Protein AF-A0A5K0YXI6-F1 (afdb_monomer_lite)

Foldseek 3Di:
DWDADPPDDWDWDWDPVCPDPPDTDIDTPRDTTDDDDPDDDDDD

pLDDT: mean 91.44, std 6.13, range [74.88, 96.88]

Secondary structure (DSSP, 8-state):
--B--TT---EEEEPTT--STT---EEEE---BSS---------

Organism: NCBI:txid210225

InterPro domains:
  IPR007117 Expansin, cellulose-binding-like domain [PF01357] (11-44)
  IPR036749 Expansin, cellulose-binding-like domain superfamily [G3DSA:2.60.40.760] (2-44)

Structure (mmCIF, N/CA/C/O backbone):
data_AF-A0A5K0YXI6-F1
#
_entry.id   AF-A0A5K0YXI6-F1
#
loop_
_atom_site.group_PDB
_atom_site.id
_atom_site.type_symbol
_atom_site.label_atom_id
_atom_site.label_alt_id
_atom_site.label_comp_id
_atom_site.label_asym_id
_atom_site.label_entity_id
_atom_site.label_seq_id
_atom_site.pdbx_PDB_ins_code
_atom_site.Cartn_x
_atom_site.Cartn_y
_atom_site.Cartn_z
_atom_site.occupancy
_atom_site.B_iso_or_equiv
_atom_site.auth_seq_id
_atom_site.auth_comp_id
_atom_site.auth_asym_id
_atom_site.auth_atom_id
_atom_site.pdbx_PDB_model_num
ATOM 1 N N . VAL A 1 1 ? 2.585 -2.771 -19.853 1.00 87.69 1 VAL A N 1
ATOM 2 C CA . VAL A 1 1 ? 3.741 -1.979 -19.361 1.00 87.69 1 VAL A CA 1
ATOM 3 C C . VAL A 1 1 ? 3.746 -2.084 -17.845 1.00 87.69 1 VAL A C 1
ATOM 5 O O . VAL A 1 1 ? 2.667 -2.027 -17.276 1.00 87.69 1 VAL A O 1
ATOM 8 N N . SER A 1 2 ? 4.894 -2.327 -17.205 1.00 92.69 2 SER A N 1
ATOM 9 C CA . SER A 1 2 ? 4.979 -2.408 -15.736 1.00 92.69 2 SER A CA 1
ATOM 10 C C . SER A 1 2 ? 5.057 -1.009 -15.130 1.00 92.69 2 SER A C 1
ATOM 12 O O . SER A 1 2 ? 5.889 -0.215 -15.566 1.00 92.69 2 SER A O 1
ATOM 14 N N . CYS A 1 3 ? 4.256 -0.731 -14.103 1.00 94.31 3 CYS A N 1
ATOM 15 C CA . CYS A 1 3 ? 4.372 0.483 -13.301 1.00 94.31 3 CYS A CA 1
ATOM 16 C C . CYS A 1 3 ? 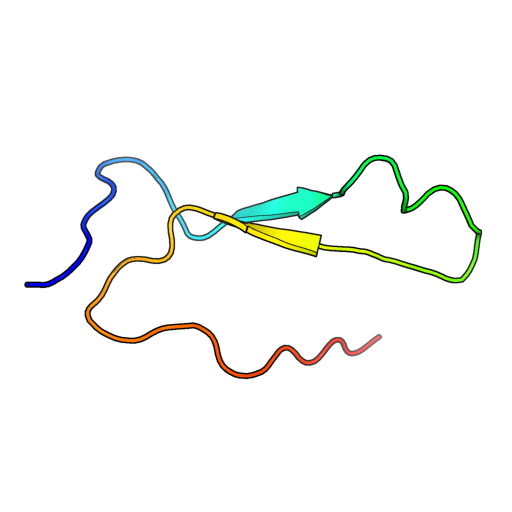5.680 0.454 -12.501 1.00 94.31 3 CYS A C 1
ATOM 18 O O . CYS A 1 3 ? 6.060 -0.589 -11.954 1.00 94.31 3 CYS A O 1
ATOM 20 N N . GLN A 1 4 ? 6.365 1.595 -12.441 1.00 94.94 4 GLN A N 1
ATOM 21 C CA . GLN A 1 4 ? 7.595 1.782 -11.676 1.00 94.94 4 GLN A CA 1
ATOM 22 C C . GLN A 1 4 ? 7.507 3.077 -10.871 1.00 94.94 4 GLN A C 1
ATOM 24 O O . GLN A 1 4 ? 7.133 4.118 -11.406 1.00 94.94 4 GLN A O 1
ATOM 29 N N . TYR A 1 5 ? 7.896 3.004 -9.599 1.00 96.00 5 TYR A N 1
ATOM 30 C CA . TYR A 1 5 ? 7.933 4.136 -8.674 1.00 96.00 5 TYR A CA 1
ATOM 31 C C . TYR A 1 5 ? 9.310 4.179 -7.985 1.00 96.00 5 TYR A C 1
ATOM 33 O O . TYR A 1 5 ? 9.457 3.677 -6.871 1.00 96.00 5 TYR A O 1
ATOM 41 N N . PRO A 1 6 ? 10.360 4.695 -8.654 1.00 95.00 6 PRO A N 1
ATOM 42 C CA . PRO A 1 6 ? 11.718 4.704 -8.110 1.00 95.00 6 PRO A CA 1
ATOM 43 C C . PRO A 1 6 ? 11.796 5.449 -6.773 1.00 95.00 6 PRO A C 1
ATOM 45 O O . PRO A 1 6 ? 11.249 6.539 -6.640 1.00 95.00 6 PRO A O 1
ATOM 48 N N . GLY A 1 7 ? 12.480 4.867 -5.785 1.00 95.88 7 GLY A N 1
ATOM 49 C CA . GLY A 1 7 ? 12.625 5.464 -4.451 1.00 95.88 7 GLY A CA 1
ATOM 50 C C . GLY A 1 7 ? 11.392 5.345 -3.546 1.00 95.88 7 GLY A C 1
ATOM 51 O O . GLY A 1 7 ? 11.447 5.789 -2.402 1.00 95.88 7 GLY A O 1
ATOM 52 N N . HIS A 1 8 ? 10.310 4.717 -4.01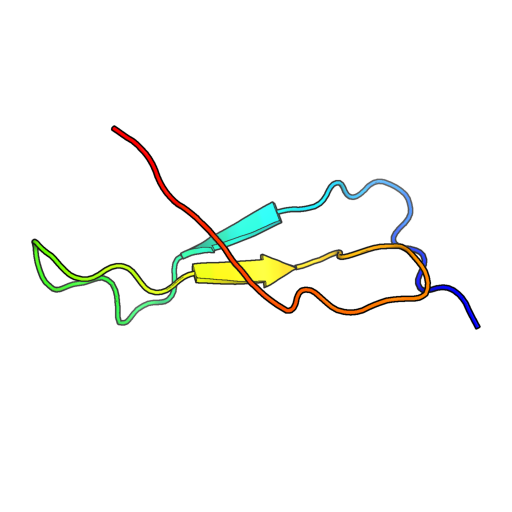6 1.00 95.44 8 HIS A N 1
ATOM 53 C CA . HIS A 1 8 ? 9.096 4.493 -3.238 1.00 95.44 8 HIS A CA 1
ATOM 54 C C . HIS A 1 8 ? 8.828 2.999 -3.047 1.00 95.44 8 HIS A C 1
ATOM 56 O O . HIS A 1 8 ? 8.888 2.210 -3.988 1.00 95.44 8 HIS A O 1
ATOM 62 N N . ASN A 1 9 ? 8.486 2.622 -1.816 1.00 95.94 9 ASN A N 1
ATOM 63 C CA . ASN A 1 9 ? 7.943 1.303 -1.508 1.00 95.94 9 ASN A CA 1
ATOM 64 C C . ASN A 1 9 ? 6.412 1.336 -1.598 1.00 95.94 9 ASN A C 1
ATOM 66 O O . ASN A 1 9 ? 5.813 2.412 -1.561 1.00 95.94 9 ASN A O 1
ATOM 70 N N . LEU A 1 10 ? 5.775 0.162 -1.655 1.00 95.31 10 LEU A N 1
ATOM 71 C CA . LEU A 1 10 ? 4.328 0.052 -1.463 1.00 95.31 10 LEU A CA 1
ATOM 72 C C . LEU A 1 10 ? 3.954 0.669 -0.108 1.00 95.31 10 LEU A C 1
A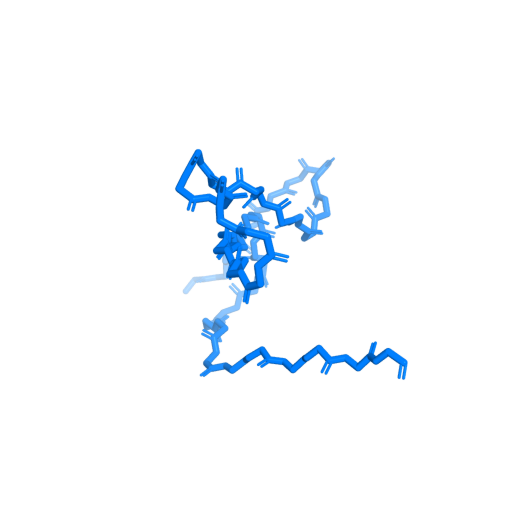TOM 74 O O . LEU A 1 10 ? 4.489 0.276 0.929 1.00 95.31 10 LEU A O 1
ATOM 78 N N . MET A 1 11 ? 3.036 1.629 -0.121 1.00 96.19 11 MET A N 1
ATOM 79 C CA . MET A 1 11 ? 2.578 2.335 1.075 1.00 96.19 11 MET A CA 1
ATOM 80 C C . MET A 1 11 ? 1.055 2.302 1.156 1.00 96.19 11 MET A C 1
ATOM 82 O O . MET A 1 11 ? 0.372 2.170 0.143 1.00 96.19 11 MET A O 1
ATOM 86 N N . PHE A 1 12 ? 0.518 2.474 2.361 1.00 94.81 12 PHE A N 1
ATOM 87 C CA . PHE A 1 12 ? -0.916 2.619 2.590 1.00 94.81 12 PHE A CA 1
ATOM 88 C C . PHE A 1 12 ? -1.203 4.013 3.135 1.00 94.81 12 PHE A C 1
ATOM 90 O O . PHE A 1 12 ? -0.707 4.391 4.196 1.00 94.81 12 PHE A O 1
ATOM 97 N N . LYS A 1 13 ? -2.014 4.782 2.409 1.00 94.81 13 LYS A N 1
ATOM 98 C CA . LYS A 1 13 ? -2.540 6.055 2.893 1.00 94.81 13 LYS A CA 1
ATOM 99 C C . LYS A 1 13 ? -3.813 5.788 3.691 1.00 94.81 13 LYS A C 1
ATOM 101 O O . LYS A 1 13 ? -4.761 5.217 3.153 1.00 94.81 13 LYS A O 1
ATOM 106 N N . VAL A 1 14 ? -3.842 6.224 4.948 1.00 93.06 14 VAL A N 1
ATOM 107 C CA . VAL A 1 14 ? -5.073 6.248 5.749 1.00 93.06 14 VAL A CA 1
ATOM 108 C C . VAL A 1 14 ? -5.947 7.385 5.234 1.00 93.06 14 VAL A C 1
ATOM 110 O O . VAL A 1 14 ? -5.492 8.522 5.105 1.00 93.06 14 VAL A O 1
ATOM 113 N N . THR A 1 15 ? -7.186 7.068 4.878 1.00 88.56 15 THR A N 1
ATOM 114 C CA . THR A 1 15 ? -8.128 8.066 4.362 1.00 88.56 15 THR A CA 1
ATOM 115 C C . THR A 1 15 ? -8.806 8.819 5.504 1.00 88.56 15 THR A C 1
ATOM 117 O O . THR A 1 15 ? -9.005 8.267 6.588 1.00 88.56 15 THR A O 1
ATOM 120 N N . GLU A 1 16 ? -9.203 10.069 5.248 1.00 75.12 16 GLU A N 1
ATOM 121 C CA . GLU A 1 16 ? -9.841 10.960 6.234 1.00 75.12 16 GLU A CA 1
ATOM 122 C C . GLU A 1 16 ? -11.133 10.381 6.833 1.00 75.12 16 GLU A C 1
ATOM 124 O O . GLU A 1 16 ? -11.492 10.701 7.962 1.00 75.12 16 GLU A O 1
ATOM 129 N N . HIS A 1 17 ? -11.802 9.474 6.113 1.00 77.38 17 HIS A N 1
ATOM 130 C CA . HIS A 1 17 ? -13.014 8.793 6.573 1.00 77.38 17 HIS A CA 1
ATOM 131 C C . HIS A 1 17 ? -12.748 7.659 7.586 1.00 77.38 17 HIS A C 1
ATOM 133 O O . HIS A 1 17 ? -13.681 7.024 8.069 1.00 77.38 17 HIS A O 1
ATOM 139 N N . SER A 1 18 ? -11.487 7.400 7.951 1.00 74.88 18 SER A N 1
ATOM 140 C CA . SER A 1 18 ? -11.117 6.445 9.014 1.00 74.88 18 SER A CA 1
ATOM 141 C C . SER A 1 18 ? -11.291 7.045 10.421 1.00 74.88 18 SER A C 1
ATOM 143 O O . SER A 1 18 ? -10.488 6.797 11.316 1.00 74.88 18 SER A O 1
ATOM 145 N N . ASN A 1 19 ? -12.306 7.891 10.616 1.00 77.81 19 ASN A N 1
ATOM 146 C CA . ASN A 1 19 ? -12.591 8.599 11.867 1.00 77.81 19 ASN A CA 1
ATOM 147 C C . ASN A 1 19 ? -13.689 7.920 12.708 1.00 77.81 19 ASN A C 1
ATOM 149 O O . ASN A 1 19 ? -14.137 8.482 13.707 1.00 77.81 19 ASN A O 1
ATOM 153 N N . TYR A 1 20 ? -14.096 6.704 12.331 1.00 83.31 20 TYR A N 1
ATOM 154 C CA . TYR A 1 20 ? -14.991 5.858 13.112 1.00 83.31 20 TYR A CA 1
ATOM 155 C C . TYR A 1 20 ? -14.180 4.753 13.802 1.00 83.31 20 TYR A C 1
ATOM 157 O O . TYR A 1 20 ? -13.396 4.078 13.137 1.00 83.31 20 TYR A O 1
ATOM 165 N N . PRO A 1 21 ? -14.380 4.513 15.110 1.00 83.12 21 PRO A N 1
ATOM 166 C CA . PRO A 1 21 ? -13.475 3.721 15.956 1.00 83.12 21 PRO A CA 1
ATOM 167 C C . PRO A 1 21 ? -13.276 2.255 15.535 1.00 83.12 21 PRO A C 1
ATOM 169 O O . PRO A 1 21 ? -12.369 1.601 16.036 1.00 83.12 21 PRO A O 1
ATOM 172 N N . TYR A 1 22 ? -14.092 1.744 14.611 1.00 86.62 22 TYR A N 1
ATOM 173 C CA . TYR A 1 22 ? -14.033 0.366 14.113 1.00 86.62 22 TYR A CA 1
ATOM 174 C C . TYR A 1 22 ? -14.045 0.274 12.582 1.00 86.62 22 TYR A C 1
ATOM 176 O O . TYR A 1 22 ? -14.323 -0.787 12.027 1.00 86.62 22 TYR A O 1
ATOM 184 N N . TYR A 1 23 ? -13.779 1.380 11.887 1.00 89.25 23 TYR A N 1
ATOM 185 C CA . TYR A 1 23 ? -13.721 1.424 10.431 1.00 89.25 23 TYR A CA 1
ATOM 186 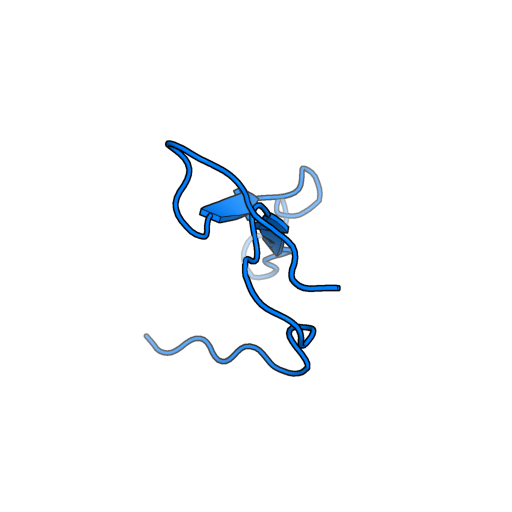C C . TYR A 1 23 ? -12.380 1.990 9.985 1.00 89.25 23 TYR A C 1
ATOM 188 O O . TYR A 1 23 ? -11.965 3.067 10.409 1.00 89.25 23 TYR A O 1
ATOM 196 N N . ILE A 1 24 ? -11.723 1.266 9.087 1.00 90.00 24 ILE A N 1
ATOM 197 C CA . ILE A 1 24 ? -10.465 1.681 8.489 1.00 90.00 24 ILE A CA 1
ATOM 198 C C . ILE A 1 24 ? -10.594 1.638 6.973 1.00 90.00 24 ILE A C 1
ATOM 200 O O . ILE A 1 24 ? -10.984 0.626 6.394 1.00 90.00 24 ILE A O 1
ATOM 204 N N . ALA A 1 25 ? -10.249 2.747 6.330 1.00 92.12 25 ALA A N 1
ATOM 205 C CA . ALA A 1 25 ? -10.196 2.845 4.884 1.00 92.12 25 ALA A CA 1
ATOM 206 C C . ALA A 1 25 ?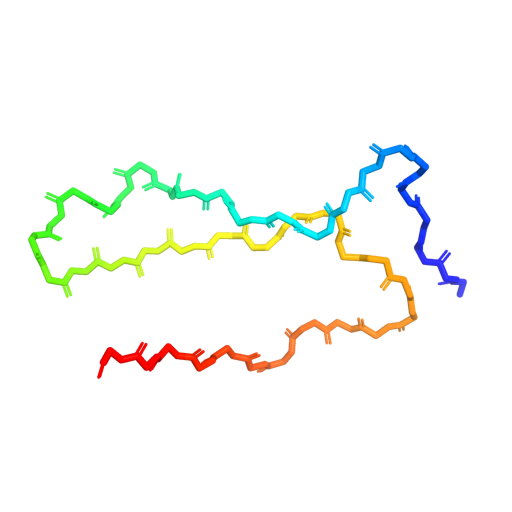 -8.775 3.212 4.456 1.00 92.12 25 ALA A C 1
ATOM 208 O O . ALA A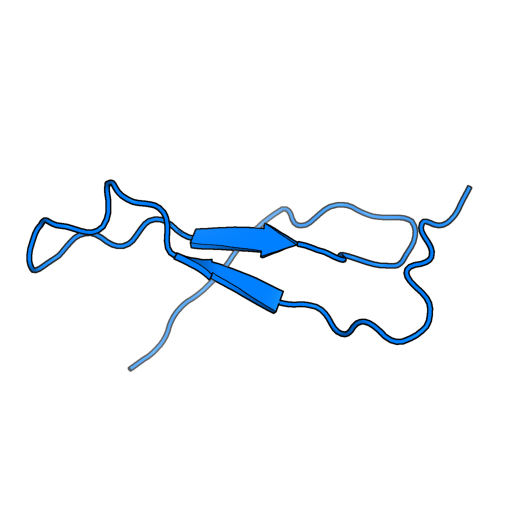 1 25 ? -8.272 4.303 4.749 1.00 92.12 25 ALA A O 1
ATOM 209 N N . LEU A 1 26 ? -8.135 2.272 3.761 1.00 93.00 26 LEU A N 1
ATOM 210 C CA . LEU A 1 26 ? -6.761 2.369 3.283 1.00 93.00 26 LEU A CA 1
ATOM 211 C C . LEU A 1 26 ? -6.734 2.480 1.763 1.00 93.00 26 LEU A C 1
ATOM 213 O O . LEU A 1 26 ? -7.461 1.776 1.064 1.00 93.00 26 LEU A O 1
ATOM 217 N N . THR A 1 27 ? -5.833 3.307 1.249 1.00 94.75 27 THR A N 1
ATOM 218 C CA . THR A 1 27 ? -5.521 3.365 -0.179 1.00 94.75 27 THR A CA 1
ATOM 219 C C . THR A 1 27 ? -4.083 2.903 -0.396 1.00 94.75 27 THR A C 1
ATOM 221 O O . THR A 1 27 ? -3.166 3.590 0.068 1.00 94.75 27 THR A O 1
ATOM 224 N N . PRO A 1 28 ? -3.848 1.763 -1.072 1.00 94.88 28 PRO A N 1
ATOM 225 C CA . PRO A 1 28 ? -2.504 1.385 -1.476 1.00 94.88 28 PRO A CA 1
ATOM 226 C C . PRO A 1 28 ? -1.987 2.368 -2.533 1.00 94.88 28 PRO A C 1
ATOM 228 O O . PRO A 1 28 ? -2.684 2.690 -3.495 1.00 94.88 28 PRO A O 1
ATOM 231 N N . ILE A 1 29 ? -0.761 2.844 -2.355 1.00 95.94 29 ILE A N 1
ATOM 232 C CA . ILE A 1 29 ? -0.068 3.745 -3.278 1.00 95.94 29 ILE A CA 1
ATOM 233 C C . ILE A 1 29 ? 1.315 3.182 -3.608 1.00 95.94 29 ILE A C 1
ATOM 235 O O . ILE A 1 29 ? 1.893 2.428 -2.825 1.00 95.94 29 ILE A O 1
ATOM 239 N N . TYR A 1 30 ? 1.840 3.558 -4.775 1.00 96.62 30 TYR A N 1
ATOM 240 C CA . TYR A 1 30 ? 3.123 3.073 -5.305 1.00 96.62 30 TYR A CA 1
ATOM 241 C C . TYR A 1 30 ? 3.169 1.560 -5.544 1.00 96.62 30 TYR A C 1
ATOM 243 O O . TYR A 1 30 ? 4.209 0.917 -5.401 1.00 96.62 30 TYR A O 1
ATOM 251 N N . GLN A 1 31 ? 2.037 0.974 -5.934 1.00 95.75 31 GLN A N 1
ATOM 252 C CA . GLN A 1 31 ? 2.002 -0.422 -6.336 1.00 95.75 31 GLN A CA 1
ATOM 253 C C . GLN A 1 31 ? 2.761 -0.609 -7.657 1.00 95.75 31 GLN A C 1
ATOM 255 O O . GLN A 1 31 ? 2.270 -0.295 -8.735 1.00 95.75 31 GLN A O 1
ATOM 260 N N . GLY A 1 32 ? 3.995 -1.100 -7.561 1.00 94.94 32 GLY A N 1
ATOM 261 C CA . GLY A 1 32 ? 4.818 -1.439 -8.717 1.00 94.94 32 GLY A CA 1
ATOM 262 C C . GLY A 1 32 ? 4.466 -2.806 -9.303 1.00 94.94 32 GLY A C 1
ATOM 263 O O . GLY A 1 32 ? 4.002 -3.704 -8.598 1.00 94.94 32 GLY A O 1
ATOM 264 N N . GLY A 1 33 ? 4.749 -2.984 -10.592 1.00 94.50 33 GLY A N 1
ATOM 265 C CA . GLY A 1 33 ? 4.504 -4.235 -11.309 1.00 94.50 33 GLY A CA 1
ATOM 266 C C . GLY A 1 33 ? 3.454 -4.103 -12.409 1.00 94.50 33 GLY A C 1
ATOM 267 O O . GLY A 1 33 ? 3.126 -3.010 -12.858 1.00 94.50 33 GLY A O 1
ATOM 268 N N . MET A 1 34 ? 2.957 -5.246 -12.882 1.00 95.75 34 MET A N 1
ATOM 269 C CA . MET A 1 34 ? 2.013 -5.326 -14.011 1.00 95.75 34 MET A CA 1
ATOM 270 C C . MET A 1 34 ? 0.579 -5.680 -13.602 1.00 95.75 34 MET A C 1
ATOM 272 O O . MET A 1 34 ? -0.264 -5.862 -14.474 1.00 95.75 34 MET A O 1
ATOM 276 N N . LYS A 1 35 ? 0.323 -5.887 -12.308 1.00 94.31 35 LYS A N 1
ATOM 277 C CA . LYS A 1 35 ? -0.948 -6.410 -11.799 1.00 94.31 35 LYS A CA 1
ATOM 278 C C . LYS A 1 35 ? -1.465 -5.532 -10.685 1.00 94.31 35 LYS A C 1
ATOM 280 O O . LYS A 1 35 ? -0.662 -5.107 -9.867 1.00 94.31 35 LYS A O 1
ATOM 285 N N . ASP A 1 36 ? -2.774 -5.383 -10.611 1.00 94.81 36 ASP A N 1
ATOM 286 C CA . ASP A 1 36 ? -3.422 -4.613 -9.559 1.00 94.81 36 ASP A CA 1
ATOM 287 C C . ASP A 1 36 ? -3.580 -5.426 -8.265 1.00 94.81 36 ASP A C 1
ATOM 289 O O . ASP A 1 36 ? -3.517 -6.661 -8.252 1.00 94.81 36 ASP A O 1
ATOM 293 N N . ILE A 1 37 ? -3.818 -4.721 -7.158 1.00 95.12 37 ILE A N 1
ATOM 294 C CA . ILE A 1 37 ? -4.185 -5.335 -5.878 1.00 95.12 37 ILE A CA 1
ATOM 295 C C . ILE A 1 37 ? -5.667 -5.707 -5.933 1.00 95.12 37 ILE A C 1
ATOM 297 O O . ILE A 1 37 ? -6.526 -4.835 -6.025 1.00 95.12 37 ILE A O 1
ATOM 301 N N . VAL A 1 38 ? -5.962 -7.004 -5.847 1.00 96.88 38 VAL A N 1
ATOM 302 C CA . VAL A 1 38 ? -7.337 -7.534 -5.919 1.00 96.88 38 VAL A CA 1
ATOM 303 C C . VAL A 1 38 ? -7.935 -7.882 -4.554 1.00 96.88 38 VAL A C 1
ATOM 305 O O . VAL A 1 38 ? -9.143 -8.063 -4.445 1.00 96.88 38 VAL A O 1
ATOM 308 N N . ALA A 1 39 ? -7.108 -7.991 -3.512 1.00 95.69 39 ALA A N 1
ATOM 309 C CA . ALA A 1 39 ? -7.541 -8.321 -2.159 1.00 95.69 39 ALA A CA 1
ATOM 310 C C . ALA A 1 39 ? -6.543 -7.793 -1.119 1.00 95.69 39 ALA A C 1
ATOM 312 O O . ALA A 1 39 ? -5.342 -7.716 -1.382 1.00 95.69 39 ALA A O 1
ATOM 313 N N . VAL A 1 40 ? -7.049 -7.468 0.072 1.00 94.06 40 VAL A N 1
ATOM 314 C CA . VAL A 1 40 ? -6.260 -7.090 1.251 1.00 94.06 40 VAL A CA 1
ATOM 315 C C . VAL A 1 40 ? -6.808 -7.858 2.449 1.00 94.06 40 VAL A C 1
ATOM 317 O O . VAL A 1 40 ? -8.020 -7.934 2.633 1.00 94.06 40 VAL A O 1
ATOM 320 N N . GLN A 1 41 ? -5.916 -8.417 3.262 1.00 94.50 41 GLN A N 1
ATOM 321 C CA . GLN A 1 41 ? -6.254 -9.084 4.515 1.00 94.50 41 GLN A CA 1
ATOM 322 C C . GLN A 1 41 ? -5.498 -8.406 5.657 1.00 94.50 41 GLN A C 1
ATOM 324 O O . GLN A 1 41 ? -4.305 -8.132 5.537 1.00 94.50 41 GLN A O 1
ATOM 329 N N . ILE A 1 42 ? -6.199 -8.148 6.758 1.00 91.12 42 ILE A N 1
ATOM 330 C CA . ILE A 1 42 ? -5.637 -7.606 7.997 1.00 91.12 42 ILE A CA 1
ATOM 331 C C . ILE A 1 42 ? -5.797 -8.683 9.071 1.00 91.12 42 ILE A C 1
ATOM 333 O O . ILE A 1 42 ? -6.836 -9.339 9.138 1.00 91.12 42 ILE A O 1
ATOM 337 N N . TRP A 1 43 ? -4.768 -8.874 9.889 1.00 90.69 43 TRP A N 1
ATOM 338 C CA . TRP A 1 43 ? -4.777 -9.801 11.016 1.00 90.69 43 TRP A CA 1
ATOM 339 C C . TRP A 1 43 ? -4.197 -9.093 12.246 1.00 90.69 43 TRP A C 1
ATOM 341 O O . TRP A 1 43 ? -3.256 -8.311 12.094 1.00 90.69 43 TRP A O 1
ATOM 351 N N . GLN A 1 44 ? -4.787 -9.332 13.420 1.00 79.62 44 GLN A N 1
ATOM 352 C CA . GLN A 1 44 ? -4.376 -8.773 14.713 1.00 79.62 44 GLN A CA 1
ATOM 353 C C . GLN A 1 44 ? -3.998 -9.903 15.664 1.00 79.62 44 GLN A C 1
ATOM 355 O O . GLN A 1 44 ? -4.757 -10.899 15.691 1.00 79.62 44 GLN A O 1
#

Radius of gyration: 12.86 Å; chains: 1; bounding box: 28×21×35 Å

Sequence (44 aa):
VSCQYPGHNLMFKVTEHSNYPYYIALTPIYQGGMKDIVAVQIWQ